Protein AF-A0A7D9EYZ4-F1 (afdb_monomer_lite)

Organism: Paramuricea clavata (NCBI:txid317549)

Sequence (82 aa):
LPKPMMKNSDLARLINSEEIQKVVRPTKPAPKRAQLKKNPLKNLGVMLKLNPHAKSTKRAAILAQERSKAARKDVVEKKRKQ

Radius of gyration: 34.51 Å; chains: 1; bounding box: 76×12×91 Å

pLDDT: mean 94.23, std 3.55, range [71.0, 97.44]

InterPro domains:
  IPR025755 Large ribosomal subunit protein uL4, C-terminal domain [PF14374] (1-70)
  IPR045240 Large ribosomal subunit protein uL4, eukaryota/archaea [PTHR19431] (1-81)

Secondary structure (DSSP, 8-state):
-PPPS-S---HHHHHTSHHHHTTSPPPPPPPPPPPP---TTT-HHHHHHH-TTHHHHHHHHHHHHHHHHHHHHHHHHHHHH-

Foldseek 3Di:
DDDDPDPDPPPVCVCPDPVNVVPDDDDDPDDDDDDDDDDCVVPVVVVCVVPVCCVVVVVVVVVVVVVVVVVVVVVVVVVVVD

Structure (mmCIF, N/CA/C/O backbone):
data_AF-A0A7D9EYZ4-F1
#
_entry.id   AF-A0A7D9EYZ4-F1
#
loop_
_atom_site.group_PDB
_atom_site.id
_atom_site.type_symbol
_atom_site.label_atom_id
_atom_site.label_alt_id
_atom_site.label_comp_id
_atom_site.label_asym_id
_atom_site.label_entity_id
_atom_site.label_seq_id
_atom_site.pdbx_PDB_ins_code
_atom_site.Cartn_x
_atom_site.Cartn_y
_atom_site.Cartn_z
_atom_site.occupancy
_atom_site.B_iso_or_equiv
_atom_site.auth_seq_id
_atom_site.auth_comp_id
_atom_site.auth_asym_id
_atom_site.auth_atom_id
_atom_site.pdbx_PDB_model_num
ATOM 1 N N . LEU A 1 1 ? 46.624 -5.113 -40.217 1.00 82.00 1 LEU A N 1
ATOM 2 C CA . LEU A 1 1 ? 45.896 -4.240 -39.262 1.00 82.00 1 LEU A CA 1
ATOM 3 C C . LEU A 1 1 ? 44.855 -5.074 -38.510 1.00 82.00 1 LEU A C 1
ATOM 5 O O . LEU A 1 1 ? 44.351 -6.019 -39.117 1.00 82.00 1 LEU A O 1
ATOM 9 N N . PRO A 1 2 ? 44.528 -4.771 -37.239 1.00 93.00 2 PRO A N 1
ATOM 10 C CA . PRO A 1 2 ? 43.492 -5.496 -36.512 1.00 93.00 2 PRO A CA 1
ATOM 11 C C . PRO A 1 2 ? 42.102 -5.170 -37.070 1.00 93.00 2 PRO A C 1
ATOM 13 O O . PRO A 1 2 ? 41.839 -4.047 -37.504 1.00 93.00 2 PRO A O 1
ATOM 16 N N . LYS A 1 3 ? 41.214 -6.169 -37.076 1.00 94.25 3 LYS A N 1
ATOM 17 C CA . LYS A 1 3 ? 39.817 -5.999 -37.491 1.00 94.25 3 LYS A CA 1
ATOM 18 C C . LYS A 1 3 ? 38.989 -5.465 -36.318 1.00 94.25 3 LYS A C 1
ATOM 20 O O . LYS A 1 3 ? 39.143 -5.976 -35.208 1.00 94.25 3 LYS A O 1
ATOM 25 N N . PRO A 1 4 ? 38.098 -4.486 -36.542 1.00 92.62 4 PRO A N 1
ATOM 26 C CA . PRO A 1 4 ? 37.197 -4.024 -35.496 1.00 92.62 4 PRO A CA 1
ATOM 27 C C . PRO A 1 4 ? 36.183 -5.123 -35.141 1.00 92.62 4 PRO A C 1
ATOM 29 O O . PRO A 1 4 ? 35.685 -5.823 -36.022 1.00 92.62 4 PRO A O 1
ATOM 32 N N . MET A 1 5 ? 35.859 -5.263 -33.852 1.00 93.69 5 MET A N 1
ATOM 33 C CA . MET A 1 5 ? 34.877 -6.249 -33.367 1.00 93.69 5 MET A CA 1
ATOM 34 C C . MET A 1 5 ? 33.433 -5.882 -33.731 1.00 93.69 5 MET A C 1
ATOM 36 O O . MET A 1 5 ? 32.576 -6.755 -33.830 1.00 93.69 5 MET A O 1
ATOM 40 N N . MET A 1 6 ? 33.158 -4.593 -33.936 1.00 93.38 6 MET A N 1
ATOM 41 C CA . MET A 1 6 ? 31.848 -4.077 -34.320 1.00 93.38 6 MET A CA 1
ATOM 42 C C . MET A 1 6 ? 31.972 -3.235 -35.581 1.00 93.38 6 MET A C 1
ATOM 44 O O . MET A 1 6 ? 32.891 -2.432 -35.714 1.00 93.38 6 MET A O 1
ATOM 48 N N . LYS A 1 7 ? 31.014 -3.404 -36.497 1.00 90.56 7 LYS A N 1
ATOM 49 C CA . LYS A 1 7 ? 30.948 -2.615 -37.732 1.00 90.56 7 LYS A CA 1
ATOM 50 C C . LYS A 1 7 ? 30.473 -1.181 -37.473 1.00 90.56 7 LYS A C 1
ATOM 52 O O . LYS A 1 7 ? 31.004 -0.254 -38.065 1.00 90.56 7 LYS A O 1
ATOM 57 N N . ASN A 1 8 ? 29.502 -1.020 -36.572 1.00 89.19 8 ASN A N 1
ATOM 58 C CA . ASN A 1 8 ? 28.991 0.273 -36.119 1.00 89.19 8 ASN A CA 1
ATOM 59 C C . ASN A 1 8 ? 29.303 0.422 -34.629 1.00 89.19 8 ASN A C 1
ATOM 61 O O . ASN A 1 8 ? 28.892 -0.425 -33.840 1.00 89.19 8 ASN A O 1
ATOM 65 N N . SER A 1 9 ? 30.007 1.485 -34.251 1.00 92.75 9 SER A N 1
ATOM 66 C CA . SER A 1 9 ? 30.338 1.798 -32.854 1.00 92.75 9 SER A CA 1
ATOM 67 C C . SER A 1 9 ? 29.250 2.602 -32.133 1.00 92.75 9 SER A C 1
ATOM 69 O O . SER A 1 9 ? 29.249 2.656 -30.906 1.00 92.75 9 SER A O 1
ATOM 71 N N . ASP A 1 10 ? 28.311 3.208 -32.868 1.00 94.56 10 ASP A N 1
ATOM 72 C CA . ASP A 1 10 ? 27.214 3.984 -32.286 1.00 94.56 10 ASP A CA 1
ATOM 73 C C . ASP A 1 10 ? 26.095 3.070 -31.763 1.00 94.56 10 ASP A C 1
ATOM 75 O O . ASP A 1 10 ? 25.161 2.682 -32.474 1.00 94.56 10 ASP A O 1
ATOM 79 N N . LEU A 1 11 ? 26.218 2.718 -30.485 1.00 93.31 11 LEU A N 1
ATOM 80 C CA . LEU A 1 11 ? 25.243 1.909 -29.762 1.00 93.31 11 LEU A CA 1
ATOM 81 C C . LEU A 1 11 ? 23.928 2.652 -29.514 1.00 93.31 11 LEU A C 1
ATOM 83 O O . LEU A 1 11 ? 22.881 2.010 -29.478 1.00 93.31 11 LEU A O 1
ATOM 87 N N . ALA A 1 12 ? 23.956 3.979 -29.356 1.00 95.38 12 ALA A N 1
ATOM 88 C CA . ALA A 1 12 ? 22.752 4.758 -29.076 1.00 95.38 12 ALA A CA 1
ATOM 89 C C . ALA A 1 12 ? 21.791 4.702 -30.268 1.00 95.38 12 ALA A C 1
ATOM 91 O O . ALA A 1 12 ? 20.593 4.472 -30.088 1.00 95.38 12 ALA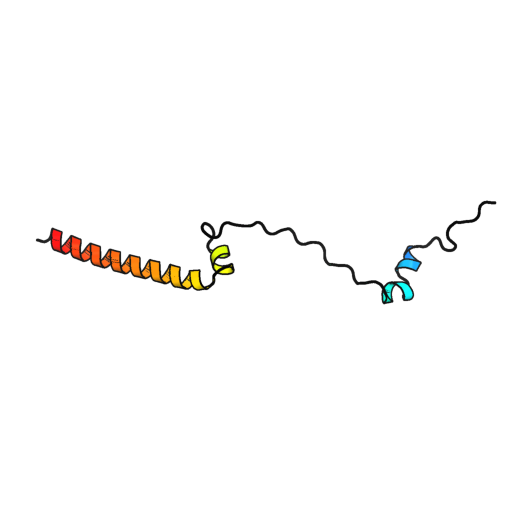 A O 1
ATOM 92 N N . ARG A 1 13 ? 22.324 4.811 -31.492 1.00 94.94 13 ARG A N 1
ATOM 93 C CA . ARG A 1 13 ? 21.534 4.649 -32.719 1.00 94.94 13 ARG A CA 1
ATOM 94 C C . ARG A 1 13 ? 20.952 3.245 -32.859 1.00 94.94 13 ARG A C 1
ATOM 96 O O . ARG A 1 13 ? 19.796 3.109 -33.240 1.00 94.94 13 ARG A O 1
ATOM 103 N N . LEU A 1 14 ? 21.735 2.208 -32.550 1.00 93.69 14 LEU A N 1
ATOM 104 C CA . LEU A 1 14 ? 21.254 0.825 -32.600 1.00 93.69 14 LEU A CA 1
ATOM 105 C C . LEU A 1 14 ? 20.133 0.598 -31.581 1.00 93.69 14 LEU A C 1
ATOM 107 O O . LEU A 1 14 ? 19.064 0.137 -31.962 1.00 93.69 14 LEU A O 1
ATOM 111 N N . ILE A 1 15 ? 20.332 0.972 -30.314 1.00 94.62 15 ILE A N 1
ATOM 112 C CA . ILE A 1 15 ? 19.340 0.775 -29.245 1.00 94.62 15 ILE A CA 1
ATOM 113 C C . ILE A 1 15 ? 18.033 1.508 -29.556 1.00 94.62 15 ILE A C 1
ATOM 115 O O . ILE A 1 15 ? 16.965 0.948 -29.332 1.00 94.62 15 ILE A O 1
ATOM 119 N N . ASN A 1 16 ? 18.101 2.723 -30.102 1.00 94.75 16 ASN A N 1
ATOM 120 C CA . ASN A 1 16 ? 16.923 3.540 -30.409 1.00 94.75 16 ASN A CA 1
ATOM 121 C C . ASN A 1 16 ? 16.300 3.250 -31.788 1.00 94.75 16 ASN A C 1
ATOM 123 O O . ASN A 1 16 ? 15.377 3.953 -32.190 1.00 94.75 1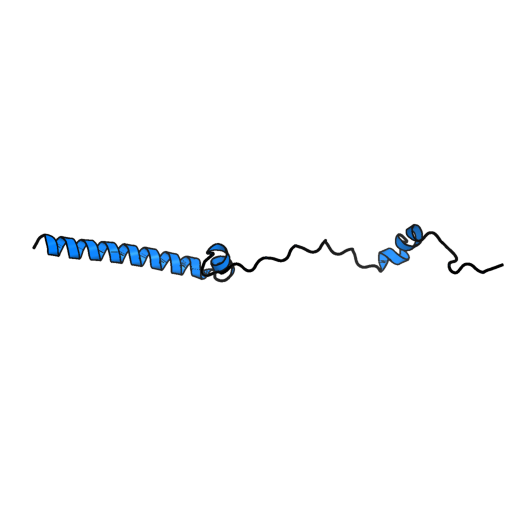6 ASN A O 1
ATOM 127 N N . SER A 1 17 ? 16.797 2.247 -32.515 1.00 96.12 17 SER A N 1
ATOM 128 C CA . SER A 1 17 ? 16.254 1.849 -33.816 1.00 96.12 17 SER A CA 1
ATOM 129 C C . SER A 1 17 ? 14.860 1.223 -33.692 1.00 96.12 17 SER A C 1
ATOM 131 O O . SER A 1 17 ? 14.528 0.596 -32.679 1.00 96.12 17 SER A O 1
ATOM 133 N N . GLU A 1 18 ? 14.031 1.390 -34.723 1.00 96.56 18 GLU A N 1
ATOM 134 C CA . GLU A 1 18 ? 12.646 0.902 -34.730 1.00 96.56 18 GLU A CA 1
ATOM 135 C C . GLU A 1 18 ? 12.580 -0.623 -34.623 1.00 96.56 18 GLU A C 1
ATOM 137 O O . GLU A 1 18 ? 11.705 -1.167 -33.946 1.00 96.56 18 GLU A O 1
ATOM 142 N N . GLU A 1 19 ? 13.534 -1.320 -35.238 1.00 94.94 19 GLU A N 1
ATOM 143 C CA . GLU A 1 19 ? 13.617 -2.776 -35.231 1.00 94.94 19 GLU A CA 1
ATOM 144 C C . GLU A 1 19 ? 13.806 -3.319 -33.811 1.00 94.94 19 GLU A C 1
ATOM 146 O O . GLU A 1 19 ? 13.189 -4.320 -33.440 1.00 94.94 19 GLU A O 1
ATOM 151 N N . ILE A 1 20 ? 14.620 -2.637 -32.996 1.00 95.62 20 ILE A N 1
ATOM 152 C CA . ILE A 1 20 ? 14.863 -3.021 -31.602 1.00 95.62 20 ILE A CA 1
ATOM 153 C C . ILE A 1 20 ? 13.701 -2.570 -30.713 1.00 95.62 20 ILE A C 1
ATOM 155 O O . ILE A 1 20 ? 13.144 -3.382 -29.968 1.00 95.62 20 ILE A O 1
ATOM 159 N N . GLN A 1 21 ? 13.286 -1.305 -30.807 1.00 96.62 21 GLN A N 1
ATOM 160 C CA . GLN A 1 21 ? 12.241 -0.751 -29.938 1.00 96.62 21 GLN A CA 1
ATOM 161 C C . GLN A 1 21 ? 10.867 -1.411 -30.151 1.00 96.62 21 GLN A C 1
ATOM 163 O O . GLN A 1 21 ? 10.086 -1.493 -29.205 1.00 96.62 21 GLN A O 1
ATOM 168 N N . LYS A 1 22 ? 10.582 -1.965 -31.340 1.00 96.81 22 LYS A N 1
ATOM 169 C CA . LYS A 1 22 ? 9.344 -2.720 -31.617 1.00 96.81 22 LYS A CA 1
ATOM 170 C C . LYS A 1 22 ? 9.241 -4.040 -30.845 1.00 96.81 22 LYS A C 1
ATOM 172 O O . LYS A 1 22 ? 8.134 -4.501 -30.570 1.00 96.81 22 LYS A O 1
ATOM 177 N N . VAL A 1 23 ? 10.371 -4.671 -30.525 1.00 96.50 23 VAL A N 1
ATOM 178 C CA . VAL A 1 23 ? 10.416 -5.994 -29.869 1.00 96.50 23 VAL A CA 1
ATOM 179 C C . VAL A 1 23 ? 10.678 -5.871 -28.364 1.00 96.50 23 VAL A C 1
ATOM 181 O O . VAL A 1 23 ? 10.293 -6.744 -27.580 1.00 96.50 23 VAL A O 1
ATOM 184 N N . VAL A 1 24 ? 11.330 -4.789 -27.936 1.00 96.62 24 VAL A N 1
ATOM 185 C CA . VAL A 1 24 ? 11.689 -4.561 -26.534 1.00 96.62 24 VAL A CA 1
ATOM 186 C C . VAL A 1 24 ? 10.447 -4.283 -25.680 1.00 96.62 24 VAL A C 1
ATOM 188 O O . VAL A 1 24 ? 9.532 -3.555 -26.049 1.00 96.62 24 VAL A O 1
ATOM 191 N N . ARG A 1 25 ? 10.423 -4.872 -24.479 1.00 95.50 25 ARG A N 1
ATOM 192 C CA . ARG A 1 25 ? 9.402 -4.575 -23.468 1.00 95.50 25 ARG A CA 1
ATOM 193 C C . ARG A 1 25 ? 9.660 -3.196 -22.856 1.00 95.50 25 ARG A C 1
ATOM 195 O O . ARG A 1 25 ? 10.816 -2.895 -22.559 1.00 95.50 25 ARG A O 1
ATOM 202 N N . PRO A 1 26 ? 8.611 -2.402 -22.580 1.00 93.25 26 PRO A N 1
ATOM 203 C CA . PRO A 1 26 ? 8.782 -1.095 -21.968 1.00 93.25 26 PRO A CA 1
ATOM 204 C C . PRO A 1 26 ? 9.442 -1.206 -20.592 1.00 93.25 26 PRO A C 1
ATOM 206 O O . PRO A 1 26 ? 9.297 -2.204 -19.872 1.00 93.25 26 PRO A O 1
ATOM 209 N N . THR A 1 27 ? 10.145 -0.144 -20.217 1.00 93.38 27 THR A N 1
ATOM 210 C CA . THR A 1 27 ? 10.827 -0.042 -18.930 1.00 93.38 27 THR A CA 1
ATOM 211 C C . THR A 1 27 ? 9.833 -0.190 -17.779 1.00 93.38 27 THR A C 1
ATOM 213 O O . THR A 1 27 ? 8.794 0.469 -17.736 1.00 93.38 27 THR A O 1
ATOM 216 N N . LYS A 1 28 ? 10.159 -1.053 -16.811 1.00 93.44 28 LYS A N 1
ATOM 217 C CA . LYS A 1 28 ? 9.359 -1.200 -15.589 1.00 93.44 28 LYS A CA 1
ATOM 218 C C . LYS A 1 28 ? 9.514 0.048 -14.713 1.00 93.44 28 LYS A C 1
ATOM 220 O O . LYS A 1 28 ? 10.615 0.595 -14.641 1.00 93.44 28 LYS A O 1
ATOM 225 N N . PRO A 1 29 ? 8.455 0.481 -14.005 1.00 93.19 29 PRO A N 1
ATOM 226 C CA . PRO A 1 29 ? 8.576 1.580 -13.060 1.00 93.19 29 PRO A CA 1
ATOM 227 C C . PRO A 1 29 ? 9.589 1.234 -11.967 1.00 93.19 29 PRO A C 1
ATOM 229 O O . PRO A 1 29 ? 9.781 0.062 -11.627 1.00 93.19 29 PRO A O 1
ATOM 232 N N . ALA A 1 30 ? 10.203 2.271 -11.397 1.00 92.75 30 ALA A N 1
ATOM 233 C CA . ALA A 1 30 ? 11.143 2.116 -10.298 1.00 92.75 30 ALA A CA 1
ATOM 234 C C . ALA A 1 30 ? 10.528 1.276 -9.158 1.00 92.75 30 ALA A C 1
ATOM 236 O O . ALA A 1 30 ? 9.330 1.414 -8.861 1.00 92.75 30 ALA A O 1
ATOM 237 N N . PRO A 1 31 ? 11.320 0.402 -8.508 1.00 92.56 31 PRO A N 1
ATOM 238 C CA . PRO A 1 31 ? 10.814 -0.446 -7.442 1.00 92.56 31 PRO A CA 1
ATOM 239 C C . PRO A 1 31 ? 10.269 0.412 -6.297 1.00 92.56 31 PRO A C 1
ATOM 241 O O . PRO A 1 31 ? 10.925 1.331 -5.804 1.00 92.56 31 PRO A O 1
ATOM 244 N N . LYS A 1 32 ? 9.046 0.104 -5.856 1.00 91.88 32 LYS A N 1
ATOM 245 C CA . LYS A 1 32 ? 8.456 0.752 -4.681 1.00 91.88 32 LYS A CA 1
ATOM 246 C C . LYS A 1 32 ? 9.183 0.271 -3.426 1.00 91.88 32 LYS A C 1
ATOM 248 O O . LYS A 1 32 ? 9.536 -0.903 -3.321 1.00 91.88 32 LYS A O 1
ATOM 253 N N . ARG A 1 33 ? 9.358 1.165 -2.446 1.00 92.69 33 ARG A N 1
ATOM 254 C CA . ARG A 1 33 ? 9.889 0.789 -1.126 1.00 92.69 33 ARG A CA 1
ATOM 255 C C . ARG A 1 33 ? 9.007 -0.288 -0.489 1.00 92.69 33 ARG A C 1
ATOM 257 O O . ARG A 1 33 ? 7.779 -0.223 -0.578 1.00 92.69 33 ARG A O 1
ATOM 264 N N . ALA A 1 34 ? 9.641 -1.252 0.175 1.00 91.44 34 ALA A N 1
ATOM 265 C CA . ALA A 1 34 ? 8.938 -2.307 0.893 1.00 91.44 34 ALA A CA 1
ATOM 266 C C . ALA A 1 34 ? 8.059 -1.721 2.011 1.00 91.44 34 ALA A C 1
ATOM 268 O O . ALA A 1 34 ? 8.454 -0.789 2.716 1.00 91.44 34 ALA A O 1
ATOM 269 N N . GLN A 1 35 ? 6.854 -2.270 2.179 1.00 89.00 35 GLN A N 1
ATOM 270 C CA . GLN A 1 35 ? 5.957 -1.862 3.258 1.00 89.00 35 GLN A CA 1
ATOM 271 C C . GLN A 1 35 ? 6.381 -2.522 4.574 1.00 89.00 35 GLN A C 1
ATOM 273 O O . GLN A 1 35 ? 6.558 -3.735 4.643 1.00 89.00 35 GLN A O 1
ATOM 278 N N . LEU A 1 36 ? 6.491 -1.727 5.640 1.00 93.12 36 LEU A N 1
ATOM 279 C CA . LEU A 1 36 ? 6.743 -2.237 6.988 1.00 93.12 36 LEU A CA 1
ATOM 280 C C . LEU A 1 36 ? 5.498 -2.952 7.533 1.00 93.12 36 LEU A C 1
ATOM 282 O O . LEU A 1 36 ? 4.402 -2.383 7.565 1.00 93.12 36 LEU A O 1
ATOM 286 N N . LYS A 1 37 ? 5.672 -4.183 8.026 1.00 93.62 37 LYS A N 1
ATOM 287 C CA . LYS A 1 37 ? 4.602 -4.962 8.663 1.00 93.62 37 LYS A CA 1
ATOM 288 C C . LYS A 1 37 ? 4.322 -4.421 10.068 1.00 93.62 37 LYS A C 1
ATOM 290 O O . LYS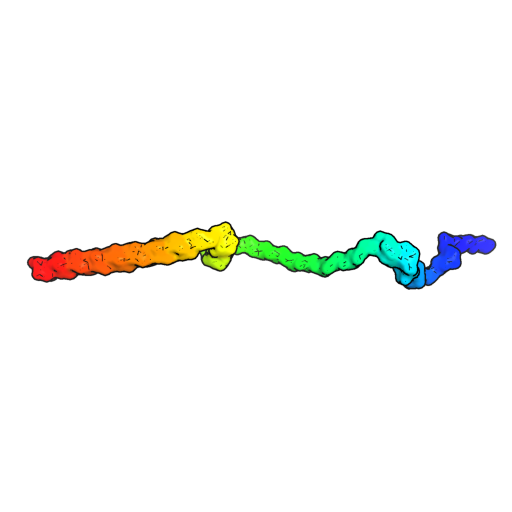 A 1 37 ? 5.048 -4.713 11.013 1.00 93.62 37 LYS A O 1
ATOM 295 N N . LYS A 1 38 ? 3.256 -3.629 10.219 1.00 96.12 38 LYS A N 1
ATOM 296 C CA . LYS A 1 38 ? 2.802 -3.134 11.532 1.00 96.12 38 LYS A CA 1
ATOM 297 C C . LYS A 1 38 ? 1.925 -4.183 12.223 1.00 96.12 38 LYS A C 1
ATOM 299 O O . LYS A 1 38 ? 1.157 -4.879 11.566 1.00 96.12 38 LYS A O 1
ATOM 304 N N . ASN A 1 39 ? 2.010 -4.266 13.551 1.00 95.69 39 ASN A N 1
ATOM 305 C CA . ASN A 1 39 ? 1.203 -5.193 14.348 1.00 95.69 39 ASN A CA 1
ATOM 306 C C . ASN A 1 39 ? -0.283 -4.749 14.382 1.00 95.69 39 ASN A C 1
ATOM 308 O O . ASN A 1 39 ? -0.552 -3.672 14.921 1.00 95.69 39 ASN A O 1
ATOM 312 N N . PRO A 1 40 ? -1.247 -5.552 13.882 1.00 96.62 40 PRO A N 1
ATOM 313 C CA . PRO A 1 40 ? -2.671 -5.195 13.858 1.00 96.62 40 PRO A CA 1
ATOM 314 C C . PRO A 1 40 ? -3.303 -5.042 15.248 1.00 96.62 40 PRO A C 1
ATOM 316 O O . PRO A 1 40 ? -4.164 -4.191 15.437 1.00 96.62 40 PRO A O 1
ATOM 319 N N . LEU A 1 41 ? -2.837 -5.798 16.247 1.00 93.94 41 LEU A N 1
ATOM 320 C CA . LEU A 1 41 ? -3.358 -5.706 17.617 1.00 93.94 41 LEU A CA 1
ATOM 321 C C . LEU A 1 41 ? -3.028 -4.354 18.265 1.00 93.94 41 LEU A C 1
ATOM 323 O O . LEU A 1 41 ? -3.766 -3.874 19.121 1.00 93.94 41 LEU A O 1
ATOM 327 N N . LYS A 1 42 ? -1.928 -3.726 17.828 1.00 96.00 42 LYS A N 1
ATOM 328 C CA . LYS A 1 42 ? -1.500 -2.396 18.283 1.00 96.00 42 LYS A CA 1
ATOM 329 C C . LYS A 1 42 ? -1.923 -1.277 17.322 1.00 96.00 42 LYS A C 1
ATOM 331 O O . LYS A 1 42 ? -2.059 -0.135 17.745 1.00 96.00 4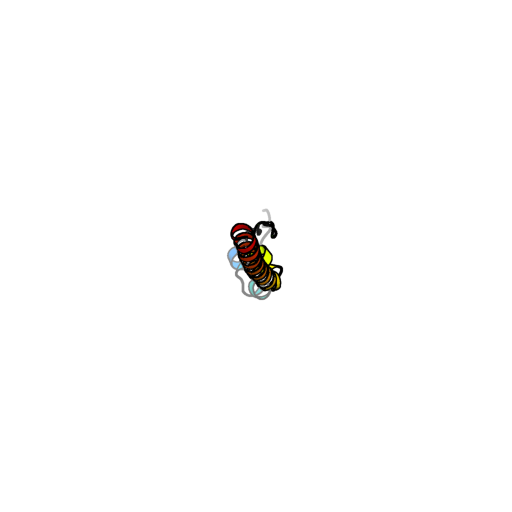2 LYS A O 1
ATOM 336 N N . ASN A 1 43 ? -2.133 -1.576 16.036 1.00 96.06 43 ASN A N 1
ATOM 337 C CA . ASN A 1 43 ? -2.468 -0.597 15.002 1.00 96.06 43 ASN A CA 1
ATOM 338 C C . ASN A 1 43 ? -3.844 -0.870 14.378 1.00 96.06 43 ASN A C 1
ATOM 340 O O . ASN A 1 43 ? -3.994 -1.740 13.516 1.00 96.06 43 ASN A O 1
ATOM 344 N N . LEU A 1 44 ? -4.826 -0.043 14.750 1.00 94.12 44 LEU A N 1
ATOM 345 C CA . LEU A 1 44 ? -6.202 -0.165 14.266 1.00 94.12 44 LEU A CA 1
ATOM 346 C C . LEU A 1 44 ? -6.310 -0.051 12.740 1.00 94.12 44 LEU A C 1
ATOM 348 O O . LEU A 1 44 ? -7.060 -0.809 12.141 1.00 94.12 44 LEU A O 1
ATOM 352 N N . GLY A 1 45 ? -5.560 0.846 12.094 1.00 95.25 45 GLY A N 1
ATOM 353 C CA . GLY A 1 45 ? -5.631 1.021 10.638 1.00 95.25 45 GLY A CA 1
ATOM 354 C C . GLY A 1 45 ? -5.246 -0.249 9.879 1.00 95.25 45 GLY A C 1
ATOM 355 O O . GLY A 1 45 ? -5.914 -0.629 8.918 1.00 95.25 45 GLY A O 1
ATOM 356 N N . VAL A 1 46 ? -4.217 -0.958 10.352 1.00 96.25 46 VAL A N 1
ATOM 357 C CA . VAL A 1 46 ? -3.825 -2.250 9.770 1.00 96.25 46 VAL A CA 1
ATOM 358 C C . VAL A 1 46 ? -4.849 -3.336 10.080 1.00 96.25 46 VAL A C 1
ATOM 360 O O . VAL A 1 46 ? -5.192 -4.108 9.189 1.00 96.25 46 VAL A O 1
ATOM 363 N N . MET A 1 47 ? -5.392 -3.371 11.299 1.00 96.75 47 MET A N 1
ATOM 364 C CA . MET A 1 47 ? -6.455 -4.315 11.657 1.00 96.75 47 MET A CA 1
ATOM 365 C C . MET A 1 47 ? -7.712 -4.126 10.809 1.00 96.75 47 MET A C 1
ATOM 367 O O . MET A 1 47 ? -8.274 -5.114 10.358 1.00 96.75 47 MET A O 1
ATOM 371 N N . LEU A 1 48 ? -8.109 -2.885 10.528 1.00 96.06 48 LEU A N 1
ATOM 372 C CA . LEU A 1 48 ? -9.249 -2.577 9.663 1.00 96.06 48 LEU A CA 1
ATOM 373 C C . LEU A 1 48 ? -8.984 -2.931 8.198 1.00 96.06 48 LEU A C 1
ATOM 375 O O . LEU A 1 48 ? -9.881 -3.431 7.525 1.00 96.06 48 LEU A O 1
ATOM 379 N N . LYS A 1 49 ? -7.756 -2.705 7.711 1.00 95.31 49 LYS A N 1
ATOM 380 C CA . LYS A 1 49 ? -7.353 -3.104 6.356 1.00 95.31 49 LYS A CA 1
ATOM 381 C C . LYS A 1 49 ? -7.405 -4.624 6.168 1.00 95.31 49 LYS A C 1
ATOM 383 O O . LYS A 1 49 ? -7.749 -5.081 5.087 1.00 95.31 49 LYS A O 1
ATOM 388 N N . LEU A 1 50 ? -7.035 -5.387 7.199 1.00 95.69 50 LEU A N 1
ATOM 389 C CA . LEU A 1 50 ? -7.039 -6.853 7.168 1.00 95.69 50 LEU A CA 1
ATOM 390 C C . LEU A 1 50 ? -8.421 -7.448 7.463 1.00 95.69 50 LEU A C 1
ATOM 392 O O . LEU A 1 50 ? -8.784 -8.457 6.872 1.00 95.69 50 LEU A O 1
ATOM 396 N N . ASN A 1 51 ? -9.180 -6.844 8.377 1.00 95.69 51 ASN A N 1
ATOM 397 C CA . ASN A 1 51 ? -10.492 -7.313 8.803 1.00 95.69 51 ASN A CA 1
ATOM 398 C C . ASN A 1 51 ? -11.484 -6.137 8.923 1.00 95.69 51 ASN A C 1
ATOM 400 O O . ASN A 1 51 ? -11.526 -5.466 9.960 1.00 95.69 51 ASN A O 1
ATOM 404 N N . PRO A 1 52 ? -12.347 -5.916 7.917 1.00 96.06 52 PRO A N 1
ATOM 405 C CA . PRO A 1 52 ? -13.368 -4.869 7.962 1.00 96.06 52 PRO A CA 1
ATOM 406 C C . PRO A 1 52 ? -14.377 -5.030 9.113 1.00 96.06 52 PRO A C 1
ATOM 408 O O . PRO A 1 52 ? -14.793 -4.034 9.716 1.00 96.06 52 PRO A O 1
ATOM 411 N N . HIS A 1 53 ? -14.728 -6.268 9.485 1.00 96.31 53 HIS A N 1
ATOM 412 C CA . HIS A 1 53 ? -15.651 -6.548 10.594 1.00 96.31 53 HIS A CA 1
ATOM 413 C C . HIS A 1 53 ? -15.087 -6.131 11.955 1.00 96.31 53 HIS A C 1
ATOM 415 O O . HIS A 1 53 ? -15.854 -5.881 12.884 1.00 96.31 53 HIS A O 1
ATOM 421 N N . ALA A 1 54 ? -13.767 -5.958 12.081 1.00 96.06 54 ALA A N 1
ATOM 422 C CA . ALA A 1 54 ? -13.160 -5.423 13.296 1.00 96.06 54 ALA A CA 1
ATOM 423 C C . ALA A 1 54 ? -13.710 -4.035 13.677 1.00 96.06 54 ALA A C 1
ATOM 425 O O . ALA A 1 54 ? -13.700 -3.663 14.851 1.00 96.06 54 ALA A O 1
ATOM 426 N N . LYS A 1 55 ? -14.219 -3.262 12.705 1.00 95.62 55 LYS A N 1
ATOM 427 C CA . LYS A 1 55 ? -14.863 -1.967 12.963 1.00 95.62 55 LYS A CA 1
ATOM 428 C C . LYS A 1 55 ? -16.169 -2.127 13.740 1.00 95.62 55 LYS A C 1
ATOM 430 O O . LYS A 1 55 ? -16.382 -1.427 14.731 1.00 95.62 55 LYS A O 1
ATOM 435 N N . SER A 1 56 ? -17.051 -3.014 13.277 1.00 96.06 56 SER A N 1
ATOM 436 C CA . SER A 1 56 ? -18.378 -3.198 13.867 1.00 96.06 56 SER A CA 1
ATOM 437 C C . SER A 1 56 ? -18.288 -3.886 15.223 1.00 96.06 56 SER A C 1
ATOM 439 O O . SER A 1 56 ? -18.906 -3.416 16.176 1.00 96.06 56 SER A O 1
ATOM 441 N N . THR A 1 57 ? -17.460 -4.925 15.345 1.00 95.81 57 THR A N 1
ATOM 442 C CA . THR A 1 57 ? -17.271 -5.655 16.607 1.00 95.81 57 THR A CA 1
ATOM 443 C C . THR A 1 57 ? -16.694 -4.756 17.696 1.00 95.81 57 THR A C 1
ATOM 445 O O . THR A 1 57 ? -17.218 -4.725 18.810 1.00 95.81 57 THR A O 1
ATOM 448 N N . LYS A 1 58 ? -15.680 -3.942 17.372 1.00 94.38 58 LYS A N 1
ATOM 449 C CA . LYS A 1 58 ? -15.095 -2.992 18.327 1.00 94.38 58 LYS A CA 1
ATOM 450 C C . LYS A 1 58 ? -16.106 -1.936 18.774 1.00 94.38 58 LYS A C 1
ATOM 452 O O . LYS A 1 58 ? -16.166 -1.620 19.959 1.00 94.38 58 LYS A O 1
ATOM 457 N N . ARG A 1 59 ? -16.936 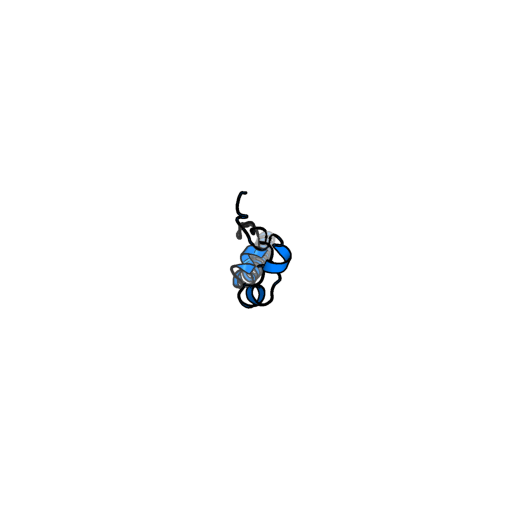-1.425 17.857 1.00 95.62 59 ARG A N 1
ATOM 458 C CA . ARG A 1 59 ? -18.008 -0.476 18.199 1.00 95.62 59 ARG A CA 1
ATOM 459 C C . ARG A 1 59 ? -19.065 -1.113 19.103 1.00 95.62 59 ARG A C 1
ATOM 461 O O . ARG A 1 59 ? -19.443 -0.507 20.101 1.00 95.62 59 ARG A O 1
ATOM 468 N N . ALA A 1 60 ? -19.512 -2.325 18.784 1.00 97.19 60 ALA A N 1
ATOM 469 C CA . ALA A 1 60 ? -20.486 -3.053 19.595 1.00 97.19 60 ALA A CA 1
ATOM 470 C C . ALA A 1 60 ? -19.960 -3.316 21.016 1.00 97.19 60 ALA A C 1
ATOM 472 O O . ALA A 1 60 ? -20.687 -3.108 21.986 1.00 97.19 60 ALA A O 1
ATOM 473 N N . ALA A 1 61 ? -18.682 -3.689 21.147 1.00 96.12 61 ALA A N 1
ATOM 474 C CA . ALA A 1 61 ? -18.044 -3.917 22.441 1.00 96.12 61 ALA A CA 1
ATOM 475 C C . ALA A 1 61 ? -18.011 -2.650 23.315 1.00 96.12 61 ALA A C 1
ATOM 477 O O . ALA A 1 61 ? -18.308 -2.723 24.506 1.00 96.12 61 ALA A O 1
ATOM 478 N N . ILE A 1 62 ? -17.711 -1.485 22.727 1.00 96.31 62 ILE A N 1
ATOM 479 C CA . ILE A 1 62 ? -17.712 -0.197 23.442 1.00 96.31 62 ILE A CA 1
ATOM 480 C C . ILE A 1 62 ? -19.116 0.123 23.970 1.00 96.31 62 ILE A C 1
ATOM 482 O O . ILE A 1 62 ? -19.278 0.379 25.161 1.00 96.31 62 ILE A O 1
ATOM 486 N N . LEU A 1 63 ? -20.141 0.018 23.119 1.00 97.31 63 LEU A N 1
ATOM 487 C CA . LEU A 1 63 ? -21.529 0.290 23.511 1.00 97.31 63 LEU A CA 1
ATOM 488 C C . LEU A 1 63 ? -22.016 -0.664 24.613 1.00 97.31 63 LEU A C 1
ATOM 490 O O . LEU A 1 63 ? -22.682 -0.246 25.560 1.00 97.31 63 LEU A O 1
ATOM 494 N N . ALA A 1 64 ? -21.672 -1.951 24.520 1.00 97.44 64 ALA A N 1
ATOM 495 C CA . ALA A 1 64 ? -21.999 -2.930 25.553 1.00 97.44 64 ALA A CA 1
ATOM 496 C C . ALA A 1 64 ? -21.308 -2.603 26.889 1.00 97.44 64 ALA A C 1
ATOM 498 O O . ALA A 1 64 ? -21.920 -2.723 27.957 1.00 97.44 64 ALA A O 1
ATOM 499 N N . GLN A 1 65 ? -20.054 -2.145 26.840 1.00 96.69 65 GLN A N 1
ATOM 500 C CA . GLN A 1 65 ? -19.301 -1.745 28.025 1.00 96.69 65 GLN A CA 1
ATOM 501 C C . GLN A 1 65 ? -19.898 -0.492 28.681 1.00 96.69 65 GLN A C 1
ATOM 503 O O . GLN A 1 65 ? -19.997 -0.443 29.907 1.00 96.69 65 GLN A O 1
ATOM 508 N N . GLU A 1 66 ? -20.319 0.500 27.897 1.00 96.69 66 GLU A N 1
ATOM 509 C CA . GLU A 1 66 ? -20.988 1.709 28.395 1.00 96.69 66 GLU A CA 1
ATOM 510 C C . GLU A 1 66 ? -22.306 1.375 29.100 1.00 96.69 66 GLU A C 1
ATOM 512 O O . GLU A 1 66 ? -22.501 1.774 30.251 1.00 96.69 66 GLU A O 1
ATOM 517 N N . ARG A 1 67 ? -23.156 0.552 28.471 1.00 96.12 67 ARG A N 1
ATOM 518 C CA . ARG A 1 67 ? -24.412 0.067 29.074 1.00 96.12 67 ARG A CA 1
ATOM 519 C C . ARG A 1 67 ? -24.165 -0.682 30.382 1.00 96.12 67 ARG A C 1
ATOM 521 O O . ARG A 1 67 ? -24.821 -0.415 31.385 1.00 96.12 67 ARG A O 1
ATOM 528 N N . SER A 1 68 ? -23.176 -1.577 30.396 1.00 95.50 68 SER A N 1
ATOM 529 C CA . SER A 1 68 ? -22.817 -2.343 31.596 1.00 95.50 68 SER A CA 1
ATOM 530 C C . SER A 1 68 ? -22.301 -1.445 32.723 1.00 95.50 68 SER A C 1
ATOM 532 O O . SER A 1 68 ? -22.598 -1.690 33.891 1.00 95.50 68 SER A O 1
ATOM 534 N N . LYS A 1 69 ? -21.530 -0.397 32.399 1.00 96.12 69 LYS A N 1
ATOM 535 C CA . LYS A 1 69 ? -21.056 0.585 33.386 1.00 96.12 69 LYS A CA 1
ATOM 536 C C . LYS A 1 69 ? -22.213 1.389 33.978 1.00 96.12 69 LYS A C 1
ATOM 538 O O . LYS A 1 69 ? -22.222 1.572 35.190 1.00 96.12 69 LYS A O 1
ATOM 543 N N . ALA A 1 70 ? -23.165 1.836 33.158 1.00 95.44 70 ALA A N 1
ATOM 544 C CA . ALA A 1 70 ? -24.350 2.558 33.626 1.00 95.44 70 ALA A CA 1
ATOM 545 C C . ALA A 1 70 ? -25.190 1.692 34.579 1.00 95.44 70 ALA A C 1
ATOM 547 O O . ALA A 1 70 ? -25.376 2.065 35.732 1.00 95.44 70 ALA A O 1
ATOM 548 N N . ALA A 1 71 ? -25.543 0.471 34.164 1.00 95.12 71 ALA A N 1
ATOM 549 C CA . ALA A 1 71 ? -26.304 -0.455 35.006 1.00 95.12 71 ALA A CA 1
ATOM 550 C C . ALA A 1 71 ? -25.597 -0.757 36.343 1.00 95.12 71 ALA A C 1
ATOM 552 O O . ALA A 1 71 ? -26.231 -0.811 37.396 1.00 95.12 71 ALA A O 1
ATOM 553 N N . ARG A 1 72 ? -24.265 -0.919 36.331 1.00 95.00 72 ARG A N 1
ATOM 554 C CA . ARG A 1 72 ? -23.481 -1.102 37.565 1.00 95.00 72 ARG A CA 1
ATOM 555 C C . ARG A 1 72 ? -23.529 0.126 38.473 1.00 95.00 72 ARG A C 1
ATOM 557 O O . ARG A 1 72 ? -23.609 -0.055 39.685 1.00 95.00 72 ARG A O 1
ATOM 564 N N . LYS A 1 73 ? -23.479 1.345 37.922 1.00 95.38 73 LYS A N 1
ATOM 565 C CA . LYS A 1 73 ? -23.613 2.581 38.711 1.00 95.38 73 LYS A CA 1
ATOM 566 C C . LYS A 1 73 ? -24.972 2.643 39.405 1.00 95.38 73 LYS A C 1
ATOM 568 O O . LYS A 1 73 ? -24.992 2.816 40.618 1.00 95.38 73 LYS A O 1
ATOM 573 N N . ASP A 1 74 ? -26.061 2.379 38.686 1.00 93.94 74 ASP A N 1
ATOM 574 C CA . ASP A 1 74 ? -27.417 2.413 39.252 1.00 93.94 74 ASP A CA 1
ATOM 575 C C . ASP A 1 74 ? -27.585 1.403 40.396 1.00 93.94 74 ASP A C 1
ATOM 577 O O . ASP A 1 74 ? -28.171 1.705 41.436 1.00 93.94 74 ASP A O 1
ATOM 581 N N . VAL A 1 75 ? -27.036 0.193 40.229 1.00 95.81 75 VAL A N 1
ATOM 582 C CA . VAL A 1 75 ? -27.045 -0.842 41.275 1.00 95.81 75 VAL A CA 1
ATOM 583 C C . VAL A 1 75 ? -26.247 -0.396 42.502 1.00 95.81 75 VAL A C 1
ATOM 585 O O . VAL A 1 75 ? -26.705 -0.583 43.630 1.00 95.81 75 VAL A O 1
ATOM 588 N N . VAL A 1 76 ? -25.066 0.196 42.307 1.00 95.81 76 VAL A N 1
ATOM 589 C CA . VAL A 1 76 ? -24.233 0.698 43.411 1.00 95.81 76 VAL A CA 1
ATOM 590 C C . VAL A 1 76 ? -24.909 1.866 44.132 1.00 95.81 76 VAL A C 1
ATOM 592 O O . VAL A 1 76 ? -24.884 1.908 45.358 1.00 95.81 76 VAL A O 1
ATOM 595 N N . GLU A 1 77 ? -25.545 2.790 43.415 1.00 94.31 77 GLU A N 1
ATOM 596 C CA . GLU A 1 77 ? -26.255 3.923 44.018 1.00 94.31 77 GLU A CA 1
ATOM 597 C C . GLU A 1 77 ? -27.481 3.489 44.820 1.00 94.31 77 GLU A C 1
ATOM 599 O O . GLU A 1 77 ? -27.689 3.994 45.921 1.00 94.31 77 GLU A O 1
ATOM 604 N N . LYS A 1 78 ? -28.258 2.516 44.326 1.00 94.69 78 LYS A N 1
ATOM 605 C CA . LYS A 1 78 ? -29.368 1.929 45.094 1.00 94.69 78 LYS A CA 1
ATOM 606 C C . LYS A 1 78 ? -28.877 1.291 46.392 1.00 94.69 78 LYS A C 1
ATOM 608 O O . LYS A 1 78 ? -29.462 1.544 47.437 1.00 94.69 78 LYS A O 1
ATOM 613 N N . LYS A 1 79 ? -27.771 0.538 46.339 1.00 94.44 79 LYS A N 1
ATOM 614 C CA . LYS A 1 79 ? -27.147 -0.065 47.529 1.00 94.44 79 LYS A CA 1
ATOM 615 C C . LYS A 1 79 ? -26.586 0.952 48.522 1.00 94.44 79 LYS A C 1
ATOM 617 O O . LYS A 1 79 ? -26.490 0.627 49.689 1.00 94.44 79 LYS A O 1
ATOM 622 N N . ARG A 1 80 ? -26.164 2.137 48.067 1.00 90.75 80 ARG A N 1
ATOM 623 C CA . ARG A 1 80 ? -25.671 3.215 48.946 1.00 90.75 80 ARG A CA 1
ATOM 624 C C . ARG A 1 80 ? -26.792 4.007 49.622 1.00 90.75 80 ARG 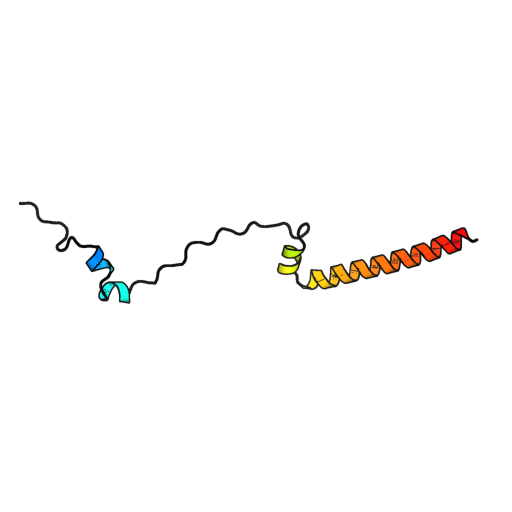A C 1
ATOM 626 O O . ARG A 1 80 ? -26.514 4.726 50.570 1.00 90.75 80 ARG A O 1
ATOM 633 N N . LYS A 1 81 ? -28.004 3.966 49.061 1.00 86.19 81 LYS A N 1
ATOM 634 C CA . LYS A 1 81 ? -29.188 4.669 49.578 1.00 86.19 81 LYS A CA 1
ATOM 635 C C . LYS A 1 81 ? -30.030 3.807 50.526 1.00 86.19 81 LYS A C 1
ATOM 637 O O . LYS A 1 81 ? -30.845 4.371 51.246 1.00 86.19 81 LYS A O 1
ATOM 642 N N . GLN A 1 82 ? -29.875 2.482 50.466 1.00 71.00 82 GLN A N 1
ATOM 643 C CA . GLN A 1 82 ? -30.341 1.549 51.498 1.00 71.00 82 GLN A CA 1
ATOM 644 C C . GLN A 1 82 ? -29.362 1.539 52.667 1.00 71.00 82 GLN A C 1
ATOM 646 O O . GLN A 1 82 ? -29.848 1.378 53.803 1.00 71.00 82 GLN A O 1
#